Protein AF-A0A251XJR0-F1 (afdb_monomer)

InterPro domains:
  IPR011032 GroES-like superfamily [SSF50129] (2-104)
  IPR013154 Alcohol dehydrogenase-like, N-terminal [PF08240] (2-76)
  IPR047109 Cinnamyl alcohol dehydrogenase-like [PTHR42683] (2-126)

Foldseek 3Di:
DQCDDPPDDPDDHPFAKAFAQFQAAPCPDPCNVVVNRCVHPVHTATQAQGQDPPPRDTHHHDVDPDDDGDPVRIGGDPPPDDPVVCHLCRYLVCVLLVVCVVVVQAPPDDDDADDDDSNRVSNCCCSDHNNPD

Sequence (133 aa):
MVAVGSAVTAFAPGDPVAVGNIVDSCGACAMCRGGHENMCVEFPTLTYGGRDREDGSTTRGGWSGRYVVRDSFVYRRPVSLDPAAVAPLMCAGVTVWEPLRAAGVGPGTRLGVVGLGGLGHLAVRLGGPSARR

Secondary structure (DSSP, 8-state):
-----TT--S--TT--EEE-SEEE--S-SHHHHTT-GGG-TT-PEETEEEEPTTT-PEEE-SSSS-----GGGEEEPPTTS-HHHHGGGGTHHHHHHHHHHHTT--TT-----S--SHHHHHHHHHHSTTTT-

Mean predicted aligned error: 3.6 Å

Structure (mmCIF, N/CA/C/O backbone):
data_AF-A0A251XJR0-F1
#
_entry.id   AF-A0A251XJR0-F1
#
loop_
_atom_site.group_PDB
_atom_site.id
_atom_site.type_symbol
_atom_site.label_atom_id
_atom_site.label_alt_id
_atom_site.label_comp_id
_atom_site.label_asym_id
_atom_site.label_entity_id
_atom_site.label_seq_id
_atom_site.pdbx_PDB_ins_code
_atom_site.Cartn_x
_atom_site.Cartn_y
_atom_site.Cartn_z
_atom_site.occupancy
_atom_site.B_iso_or_equiv
_atom_site.auth_seq_id
_atom_site.auth_comp_id
_atom_site.auth_asym_id
_atom_site.auth_atom_id
_atom_site.pdbx_PDB_model_num
ATOM 1 N N . MET A 1 1 ? -3.284 -6.122 -13.637 1.00 91.38 1 MET A N 1
ATOM 2 C CA . MET A 1 1 ? -1.875 -6.500 -13.879 1.00 91.38 1 MET A CA 1
ATOM 3 C C . MET A 1 1 ? -1.686 -6.748 -15.368 1.00 91.38 1 MET A C 1
ATOM 5 O O . MET A 1 1 ? -2.576 -7.340 -15.958 1.00 91.38 1 MET A O 1
ATOM 9 N N . VAL A 1 2 ? -0.607 -6.267 -15.997 1.00 96.19 2 VAL A N 1
ATOM 10 C CA . VAL A 1 2 ? -0.429 -6.383 -17.468 1.00 96.19 2 VAL A CA 1
ATOM 11 C C . VAL A 1 2 ? 0.611 -7.423 -17.891 1.00 96.19 2 VAL A C 1
ATOM 13 O O . VAL A 1 2 ? 0.531 -7.935 -18.999 1.00 96.19 2 VAL A O 1
ATOM 16 N N . ALA A 1 3 ? 1.568 -7.738 -17.019 1.00 97.44 3 ALA A N 1
ATOM 17 C CA . ALA A 1 3 ? 2.602 -8.749 -17.214 1.00 97.44 3 ALA A CA 1
ATOM 18 C C . ALA A 1 3 ? 3.117 -9.210 -15.841 1.00 97.44 3 ALA A C 1
ATOM 20 O O . ALA A 1 3 ? 2.925 -8.499 -14.850 1.00 97.44 3 ALA A O 1
ATOM 21 N N . VAL A 1 4 ? 3.770 -10.371 -15.803 1.00 98.06 4 VAL A N 1
ATOM 22 C CA . VAL A 1 4 ? 4.438 -10.928 -14.617 1.00 98.06 4 VAL A CA 1
ATOM 23 C C . VAL A 1 4 ? 5.809 -11.480 -14.999 1.00 98.06 4 VAL A C 1
ATOM 25 O O . VAL A 1 4 ? 6.020 -11.866 -16.150 1.00 98.06 4 VAL A O 1
ATOM 28 N N . GLY A 1 5 ? 6.741 -11.501 -14.045 1.00 96.88 5 GLY A N 1
ATOM 29 C CA . GLY A 1 5 ? 8.028 -12.176 -14.221 1.00 96.88 5 GLY A CA 1
ATOM 30 C C . GLY A 1 5 ? 7.854 -13.694 -14.316 1.00 96.88 5 GLY A C 1
ATOM 31 O O . GLY A 1 5 ? 6.886 -14.242 -13.797 1.00 96.88 5 GLY A O 1
ATOM 32 N N . SER A 1 6 ? 8.804 -14.388 -14.943 1.00 97.31 6 SER A N 1
ATOM 33 C CA . SER A 1 6 ? 8.724 -15.841 -15.175 1.00 97.31 6 SER A CA 1
ATOM 34 C C . SER A 1 6 ? 8.682 -16.685 -13.896 1.00 97.31 6 SER A C 1
ATOM 36 O O . SER A 1 6 ? 8.159 -17.793 -13.919 1.00 97.31 6 SER A O 1
ATOM 38 N N . ALA A 1 7 ? 9.221 -16.169 -12.788 1.00 97.12 7 ALA A N 1
ATOM 39 C CA . ALA A 1 7 ? 9.213 -16.833 -11.485 1.00 97.12 7 ALA A CA 1
ATOM 40 C C . ALA A 1 7 ? 7.971 -16.509 -10.630 1.00 97.12 7 ALA A C 1
ATOM 42 O O . ALA A 1 7 ? 7.784 -17.110 -9.573 1.00 97.12 7 ALA A O 1
ATOM 43 N N . VAL A 1 8 ? 7.125 -15.564 -11.058 1.00 97.62 8 VAL A N 1
ATOM 44 C CA . VAL A 1 8 ? 5.931 -15.162 -10.303 1.00 97.62 8 VAL A CA 1
ATOM 45 C C . VAL A 1 8 ? 4.844 -16.215 -10.484 1.00 97.62 8 VAL A C 1
ATOM 47 O O . VAL A 1 8 ? 4.407 -16.491 -11.597 1.00 97.62 8 VAL A O 1
ATOM 50 N N . THR A 1 9 ? 4.375 -16.775 -9.372 1.00 96.75 9 THR A N 1
ATOM 51 C CA . THR A 1 9 ? 3.301 -17.786 -9.351 1.00 96.75 9 THR A CA 1
ATOM 52 C C . THR A 1 9 ? 2.027 -17.283 -8.678 1.00 96.75 9 THR A C 1
ATOM 54 O O . THR A 1 9 ? 0.945 -17.818 -8.912 1.00 96.75 9 THR A O 1
ATOM 57 N N . ALA A 1 10 ? 2.130 -16.231 -7.860 1.00 96.12 10 ALA A N 1
ATOM 58 C CA . ALA A 1 10 ? 1.021 -15.714 -7.069 1.00 96.12 10 ALA A CA 1
ATOM 59 C C . ALA A 1 10 ? 0.031 -14.854 -7.869 1.00 96.12 10 ALA A C 1
ATOM 61 O O . ALA A 1 10 ? -1.052 -14.581 -7.356 1.00 96.12 10 ALA A O 1
ATOM 62 N N . PHE A 1 11 ? 0.372 -14.428 -9.089 1.00 97.38 11 PHE A N 1
ATOM 63 C CA . PHE A 1 11 ? -0.434 -13.523 -9.914 1.00 97.38 11 PHE A CA 1
ATOM 64 C C . PHE A 1 11 ? -0.346 -13.873 -11.399 1.00 97.38 11 PHE A C 1
ATOM 66 O O . PHE A 1 11 ? 0.638 -14.461 -11.847 1.00 97.38 11 PHE A O 1
ATOM 73 N N . ALA A 1 12 ? -1.342 -13.439 -12.171 1.00 97.00 12 ALA A N 1
ATOM 74 C CA . ALA A 1 12 ? -1.364 -13.560 -13.626 1.00 97.00 12 ALA A CA 1
ATOM 75 C C . ALA A 1 12 ? -1.730 -12.230 -14.320 1.00 97.00 12 ALA A C 1
ATOM 77 O O . ALA A 1 12 ? -2.360 -11.351 -13.716 1.00 97.00 12 ALA A O 1
ATOM 78 N N . PRO A 1 13 ? -1.378 -12.051 -15.611 1.00 97.69 13 PRO A N 1
ATOM 79 C CA . PRO A 1 13 ? -1.915 -10.958 -16.416 1.00 97.69 13 PRO A CA 1
ATOM 80 C C . PRO A 1 13 ? -3.450 -10.935 -16.361 1.00 97.69 13 PRO A C 1
ATOM 82 O O . PRO A 1 13 ? -4.101 -11.968 -16.457 1.00 97.69 13 PRO A O 1
ATOM 85 N N . GLY A 1 14 ? -4.026 -9.745 -16.193 1.00 96.62 14 GLY A N 1
ATOM 86 C CA . GLY A 1 14 ? -5.460 -9.545 -15.966 1.00 96.62 14 GLY A CA 1
ATOM 87 C C . GLY A 1 14 ? -5.856 -9.401 -14.493 1.00 96.62 14 GLY A C 1
ATOM 88 O O . GLY A 1 14 ? -6.872 -8.763 -14.221 1.00 96.62 14 GLY A O 1
ATOM 89 N N . ASP A 1 15 ? -5.039 -9.864 -13.539 1.00 97.38 15 ASP A N 1
ATOM 90 C CA . ASP A 1 15 ? -5.420 -9.828 -12.123 1.00 97.38 15 ASP A CA 1
ATOM 91 C C . ASP A 1 15 ? -5.682 -8.392 -11.617 1.00 97.38 15 ASP A C 1
ATOM 93 O O . ASP A 1 15 ? -4.879 -7.474 -11.874 1.00 97.38 15 ASP A O 1
ATOM 97 N N . PRO A 1 16 ? -6.784 -8.167 -10.873 1.00 97.38 16 PRO A N 1
ATOM 98 C CA . PRO A 1 16 ? -7.033 -6.914 -10.180 1.00 97.38 16 PRO A CA 1
ATOM 99 C C . PRO A 1 16 ? -6.096 -6.813 -8.975 1.00 97.38 16 PRO A C 1
ATOM 101 O O . PRO A 1 16 ? -6.141 -7.618 -8.045 1.00 97.38 16 PRO A O 1
ATOM 104 N N . VAL A 1 17 ? -5.246 -5.792 -8.984 1.00 97.50 17 VAL A N 1
ATOM 105 C CA . VAL A 1 17 ? -4.207 -5.610 -7.968 1.00 97.50 17 VAL A CA 1
ATOM 106 C C . VAL A 1 17 ? -4.156 -4.172 -7.475 1.00 97.50 17 VAL A C 1
ATOM 108 O O . VAL A 1 17 ? -4.632 -3.258 -8.150 1.00 97.50 17 VAL A O 1
ATOM 111 N N . ALA A 1 18 ? -3.569 -3.991 -6.301 1.00 97.38 18 ALA A N 1
ATOM 112 C CA . ALA A 1 18 ? -3.268 -2.711 -5.689 1.00 97.38 18 ALA A CA 1
ATOM 113 C C . ALA A 1 18 ? -1.850 -2.750 -5.101 1.00 97.38 18 ALA A C 1
ATOM 115 O O . ALA A 1 18 ? -1.352 -3.817 -4.745 1.00 97.38 18 ALA A O 1
ATOM 116 N N . VAL A 1 19 ? -1.197 -1.595 -5.010 1.00 97.12 19 VAL A N 1
ATOM 117 C CA . VAL A 1 19 ? 0.172 -1.460 -4.490 1.00 97.12 19 VAL A CA 1
ATOM 118 C C . VAL A 1 19 ? 0.218 -0.279 -3.534 1.00 97.12 19 VAL A C 1
ATOM 120 O O . VAL A 1 19 ? -0.471 0.721 -3.746 1.00 97.12 19 VAL A O 1
ATOM 123 N N . GLY A 1 20 ? 0.975 -0.452 -2.451 1.00 96.50 20 GLY A N 1
ATOM 124 C CA . GLY A 1 20 ? 1.148 0.535 -1.390 1.00 96.50 20 GLY A CA 1
ATOM 125 C C . GLY A 1 20 ? 2.220 1.570 -1.679 1.00 96.50 20 GLY A C 1
ATOM 126 O O . GLY A 1 20 ? 2.581 1.809 -2.824 1.00 96.50 20 GLY A O 1
ATOM 127 N N . ASN A 1 21 ? 2.712 2.197 -0.610 1.00 96.25 21 ASN A N 1
ATOM 128 C CA . ASN A 1 21 ? 3.814 3.159 -0.667 1.00 96.25 21 ASN A CA 1
ATOM 129 C C . ASN A 1 21 ? 5.210 2.504 -0.589 1.00 96.25 21 ASN A C 1
ATOM 131 O O . ASN A 1 21 ? 6.212 3.199 -0.768 1.00 96.25 21 ASN A O 1
ATOM 135 N N . ILE A 1 22 ? 5.281 1.190 -0.365 1.00 97.31 22 ILE A N 1
ATOM 136 C CA . ILE A 1 22 ? 6.509 0.390 -0.329 1.00 97.31 22 ILE A CA 1
ATOM 137 C C . ILE A 1 22 ? 6.436 -0.656 -1.439 1.00 97.31 22 ILE A C 1
ATOM 139 O O . ILE A 1 22 ? 5.414 -1.323 -1.591 1.00 97.31 22 ILE A O 1
ATOM 143 N N . VAL A 1 23 ? 7.523 -0.776 -2.201 1.00 97.12 23 VAL A N 1
ATOM 144 C CA . VAL A 1 23 ? 7.631 -1.660 -3.377 1.00 97.12 23 VAL A CA 1
ATOM 145 C C . VAL A 1 23 ? 8.751 -2.689 -3.266 1.00 97.12 23 VAL A C 1
ATOM 147 O O . VAL A 1 23 ? 8.803 -3.603 -4.086 1.00 97.12 23 VAL A O 1
ATOM 150 N N . ASP A 1 24 ? 9.638 -2.537 -2.279 1.00 97.69 24 ASP A N 1
ATOM 151 C CA . ASP A 1 24 ? 10.691 -3.504 -1.985 1.00 97.69 24 ASP A CA 1
ATOM 152 C C . ASP A 1 24 ? 11.224 -3.371 -0.542 1.00 97.69 24 ASP A C 1
ATOM 154 O O . ASP A 1 24 ? 11.020 -2.350 0.123 1.00 97.69 24 ASP A O 1
ATOM 158 N N . SER A 1 25 ? 11.952 -4.377 -0.063 1.00 97.94 25 SER A N 1
ATOM 159 C CA . SER A 1 25 ? 12.708 -4.382 1.196 1.00 97.94 25 SER A CA 1
ATOM 160 C C . SER A 1 25 ? 13.930 -5.303 1.077 1.00 97.94 25 SER A C 1
ATOM 162 O O . SER A 1 25 ? 14.156 -5.906 0.034 1.00 97.94 25 SER A O 1
ATOM 164 N N . CYS A 1 26 ? 14.748 -5.443 2.128 1.00 97.12 26 CYS A N 1
ATOM 165 C CA . CYS A 1 26 ? 15.872 -6.387 2.070 1.00 97.12 26 CYS A CA 1
ATOM 166 C C . CYS A 1 26 ? 15.437 -7.864 2.120 1.00 97.12 26 CYS A C 1
ATOM 168 O O . CYS A 1 26 ? 16.253 -8.747 1.873 1.00 97.12 26 CYS A O 1
ATOM 170 N N . GLY A 1 27 ? 14.193 -8.160 2.521 1.00 96.81 27 GLY A N 1
ATOM 171 C CA . GLY A 1 27 ? 13.661 -9.527 2.629 1.00 96.81 27 GLY A CA 1
ATOM 172 C C . GLY A 1 27 ? 14.329 -10.430 3.682 1.00 96.81 27 GLY A C 1
ATOM 173 O O . GLY A 1 27 ? 13.855 -11.535 3.934 1.00 96.81 27 GLY A O 1
ATOM 174 N N . ALA A 1 28 ? 15.413 -9.984 4.326 1.00 97.69 28 ALA A N 1
ATOM 175 C CA . ALA A 1 28 ? 16.274 -10.839 5.142 1.00 97.69 28 ALA A CA 1
ATOM 176 C C . ALA A 1 28 ? 16.340 -10.454 6.627 1.00 97.69 28 ALA A C 1
ATOM 178 O O . ALA A 1 28 ? 16.655 -11.309 7.458 1.00 97.69 28 ALA A O 1
ATOM 179 N N . CYS A 1 29 ? 16.058 -9.201 6.999 1.00 98.25 29 CYS A N 1
ATOM 180 C CA . CYS A 1 29 ? 16.109 -8.798 8.406 1.00 98.25 29 CYS A CA 1
ATOM 181 C C . CYS A 1 29 ? 14.922 -9.365 9.207 1.00 98.25 29 CYS A C 1
ATOM 183 O O . CYS A 1 29 ? 13.912 -9.781 8.637 1.00 98.25 29 CYS A O 1
ATOM 185 N N . ALA A 1 30 ? 15.023 -9.346 10.542 1.00 98.38 30 ALA A N 1
ATOM 186 C CA . ALA A 1 30 ? 13.970 -9.848 11.430 1.00 98.38 30 ALA A CA 1
ATOM 187 C C . ALA A 1 30 ? 12.603 -9.188 11.170 1.00 98.38 30 ALA A C 1
ATOM 189 O O . ALA A 1 30 ? 11.588 -9.876 11.172 1.00 98.38 30 ALA A O 1
ATOM 190 N N . MET A 1 31 ? 12.589 -7.885 10.866 1.00 98.31 31 MET A N 1
ATOM 191 C CA . MET A 1 31 ? 11.356 -7.164 10.537 1.00 98.31 31 MET A CA 1
ATOM 192 C C . MET A 1 31 ? 10.748 -7.654 9.220 1.00 98.31 31 MET A C 1
ATOM 194 O O . MET A 1 31 ? 9.566 -7.970 9.184 1.00 98.31 31 MET A O 1
ATOM 198 N N . CYS A 1 32 ? 11.552 -7.815 8.163 1.00 98.19 32 CYS A N 1
ATOM 199 C CA . CYS A 1 32 ? 11.055 -8.328 6.882 1.00 98.19 32 CYS A CA 1
ATOM 200 C C . CYS A 1 32 ? 10.540 -9.767 7.010 1.00 98.19 32 CYS A C 1
ATOM 202 O O . CYS A 1 32 ? 9.445 -10.069 6.558 1.00 98.19 32 CYS A O 1
ATOM 204 N N . ARG A 1 33 ? 11.278 -10.649 7.697 1.00 97.75 33 ARG A N 1
ATOM 205 C CA . ARG A 1 33 ? 10.835 -12.035 7.937 1.00 97.75 33 ARG A CA 1
ATOM 206 C C . ARG A 1 33 ? 9.572 -12.122 8.799 1.00 97.75 33 ARG A C 1
ATOM 208 O O . ARG A 1 33 ? 8.865 -13.120 8.730 1.00 97.75 33 ARG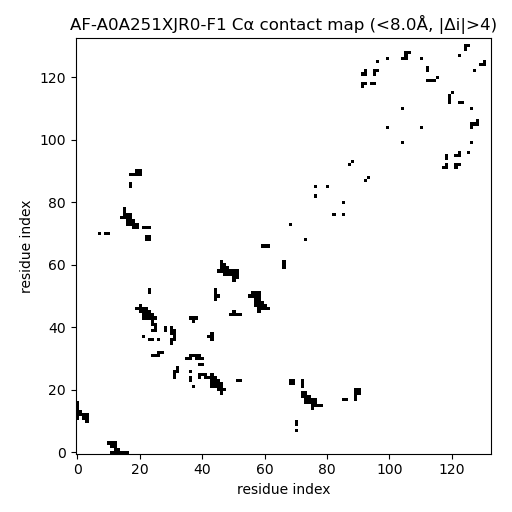 A O 1
ATOM 215 N N . GLY A 1 34 ? 9.306 -11.095 9.605 1.00 96.88 34 GLY A N 1
ATOM 216 C CA . GLY A 1 34 ? 8.094 -10.960 10.408 1.00 96.88 34 GLY A CA 1
ATOM 217 C C . GLY A 1 34 ? 6.903 -10.328 9.679 1.00 96.88 34 GLY A C 1
ATOM 218 O O . GLY A 1 34 ? 5.887 -10.106 10.328 1.00 96.88 34 GLY A O 1
ATOM 219 N N . GLY A 1 35 ? 7.003 -10.011 8.380 1.00 95.12 35 GLY A N 1
ATOM 220 C CA . GLY A 1 35 ? 5.938 -9.307 7.646 1.00 95.12 35 GLY A CA 1
ATOM 221 C C . GLY A 1 35 ? 5.806 -7.829 8.033 1.00 95.12 35 GLY A C 1
ATOM 222 O O . GLY A 1 35 ? 4.721 -7.249 7.995 1.00 95.12 35 GLY A O 1
ATOM 223 N N . HIS A 1 36 ? 6.909 -7.237 8.491 1.00 96.38 36 HIS A N 1
ATOM 224 C CA . HIS A 1 36 ? 7.029 -5.831 8.854 1.00 96.38 36 HIS A CA 1
ATOM 225 C C . HIS A 1 36 ? 8.062 -5.138 7.965 1.00 96.38 36 HIS A C 1
ATOM 227 O O . HIS A 1 36 ? 8.998 -4.485 8.433 1.00 96.38 36 HIS A O 1
ATOM 233 N N . GLU A 1 37 ? 7.920 -5.290 6.653 1.00 97.56 37 GLU A N 1
ATOM 234 C CA . GLU A 1 37 ? 8.803 -4.700 5.648 1.00 97.56 37 GLU A CA 1
ATOM 235 C C . GLU A 1 37 ? 8.834 -3.166 5.742 1.00 97.56 37 GLU A C 1
ATOM 237 O O . GLU A 1 37 ? 9.852 -2.546 5.435 1.00 97.56 37 GLU A O 1
ATOM 242 N N . ASN A 1 38 ? 7.768 -2.546 6.263 1.00 96.69 38 ASN A N 1
ATOM 243 C CA . ASN A 1 38 ? 7.717 -1.122 6.609 1.00 96.69 38 ASN A CA 1
ATOM 244 C C . ASN A 1 38 ? 8.729 -0.700 7.684 1.00 96.69 38 ASN A C 1
ATOM 246 O O . ASN A 1 38 ? 9.036 0.483 7.800 1.00 96.69 38 ASN A O 1
ATOM 250 N N . MET A 1 39 ? 9.260 -1.656 8.442 1.00 97.44 39 MET A N 1
ATOM 251 C CA . MET A 1 39 ? 10.304 -1.475 9.448 1.00 97.44 39 MET A CA 1
ATOM 252 C C . MET A 1 39 ? 11.619 -2.154 9.029 1.00 97.44 39 MET A C 1
ATOM 254 O O . MET A 1 39 ? 12.434 -2.527 9.871 1.00 97.44 39 MET A O 1
ATOM 258 N N . CYS A 1 40 ? 11.841 -2.344 7.724 1.00 98.38 40 CYS A N 1
ATOM 259 C CA . CYS A 1 40 ? 13.093 -2.878 7.194 1.00 98.38 40 CYS A CA 1
ATOM 260 C C . CYS A 1 40 ? 14.310 -2.094 7.721 1.00 98.38 40 CYS A C 1
ATOM 262 O O . CYS A 1 40 ? 14.355 -0.869 7.636 1.00 98.38 40 CYS A O 1
ATOM 264 N N . VAL A 1 41 ? 15.323 -2.817 8.215 1.00 98.25 41 VAL A N 1
ATOM 265 C CA . VAL A 1 41 ? 16.542 -2.235 8.816 1.00 98.25 41 VAL A CA 1
ATOM 266 C C . VAL A 1 41 ? 17.367 -1.470 7.780 1.00 98.25 41 VAL A C 1
ATOM 268 O O . VAL A 1 41 ? 17.940 -0.434 8.087 1.00 98.25 41 VAL A O 1
ATOM 271 N N . GLU A 1 42 ? 17.368 -1.937 6.532 1.00 97.56 42 GLU A N 1
ATOM 272 C CA . GLU A 1 42 ? 17.995 -1.241 5.402 1.00 97.56 42 GLU A CA 1
ATOM 273 C C . GLU A 1 42 ? 17.092 -0.175 4.768 1.00 97.56 42 GLU A C 1
ATOM 275 O O . GLU A 1 42 ? 17.372 0.282 3.663 1.00 97.56 42 GLU A O 1
ATOM 280 N N . PHE A 1 43 ? 15.993 0.185 5.437 1.00 97.56 43 PHE A N 1
ATOM 281 C CA . PHE A 1 43 ? 14.940 1.071 4.948 1.00 97.56 43 PHE A CA 1
ATOM 282 C C . PHE A 1 43 ? 14.141 0.492 3.754 1.00 97.56 43 PHE A C 1
ATOM 284 O O . PHE A 1 43 ? 14.719 -0.009 2.789 1.00 97.56 43 PHE A O 1
ATOM 291 N N . PRO A 1 44 ? 12.799 0.511 3.764 1.00 97.81 44 PRO A N 1
ATOM 292 C CA . PRO A 1 44 ? 12.009 0.013 2.634 1.00 97.81 44 PRO A CA 1
ATOM 293 C C . PRO A 1 44 ? 12.232 0.842 1.356 1.00 97.81 44 PRO A C 1
ATOM 295 O O . PRO A 1 44 ? 12.424 2.055 1.417 1.00 97.81 44 PRO A O 1
ATOM 298 N N . THR A 1 45 ? 12.170 0.219 0.175 1.00 98.00 45 THR A N 1
ATOM 299 C CA . THR A 1 45 ? 12.150 0.976 -1.088 1.00 98.00 45 THR A CA 1
ATOM 300 C C . THR A 1 45 ? 10.778 1.609 -1.238 1.00 98.00 45 THR A C 1
ATOM 302 O O . THR A 1 45 ? 9.759 0.921 -1.334 1.00 98.00 45 THR A O 1
ATOM 305 N N . LEU A 1 46 ? 10.757 2.938 -1.270 1.00 97.62 46 LEU A N 1
ATOM 306 C CA . LEU A 1 46 ? 9.536 3.705 -1.461 1.00 97.62 46 LEU A CA 1
ATOM 307 C C . LEU A 1 46 ? 9.085 3.661 -2.920 1.00 97.62 46 LEU A C 1
ATOM 309 O O . LEU A 1 46 ? 9.895 3.617 -3.845 1.00 97.62 46 LEU A O 1
ATOM 313 N N . THR A 1 47 ? 7.772 3.737 -3.121 1.00 97.56 47 THR A N 1
ATOM 314 C CA . THR A 1 47 ? 7.130 3.716 -4.447 1.00 97.56 47 THR A CA 1
ATOM 315 C C . THR A 1 47 ? 7.611 4.833 -5.373 1.00 97.56 47 THR A C 1
ATOM 317 O O . THR A 1 47 ? 7.630 4.661 -6.591 1.00 97.56 47 THR A O 1
ATOM 320 N N . TYR A 1 48 ? 8.009 5.974 -4.815 1.00 97.00 48 TYR A N 1
ATOM 321 C CA . TYR A 1 48 ? 8.581 7.098 -5.547 1.00 97.00 48 TYR A CA 1
ATOM 322 C C . TYR A 1 48 ? 9.698 7.753 -4.734 1.00 97.00 48 TYR A C 1
ATOM 324 O O . TYR A 1 48 ? 9.663 7.735 -3.503 1.00 97.00 48 TYR A O 1
ATOM 332 N N . GLY A 1 49 ? 10.685 8.333 -5.422 1.00 96.88 49 GLY A N 1
ATOM 333 C CA . GLY A 1 49 ? 11.817 9.025 -4.797 1.00 96.88 49 GLY A CA 1
ATOM 334 C C . GLY A 1 49 ? 12.750 8.117 -3.986 1.00 96.88 49 GLY A C 1
ATOM 335 O O . GLY A 1 49 ? 13.663 8.613 -3.333 1.00 96.88 49 GLY A O 1
ATOM 336 N N . GLY A 1 50 ? 12.525 6.802 -4.013 1.00 95.88 50 GLY A N 1
ATOM 337 C CA . GLY A 1 50 ? 13.397 5.803 -3.412 1.00 95.88 50 GLY A CA 1
ATOM 338 C C . GLY A 1 50 ? 14.495 5.368 -4.377 1.00 95.88 50 GLY A C 1
ATOM 339 O O . GLY A 1 50 ? 14.459 5.690 -5.566 1.00 95.88 50 GLY A O 1
ATOM 340 N N . ARG A 1 51 ? 15.457 4.602 -3.861 1.00 96.88 51 ARG A N 1
ATOM 341 C CA . ARG A 1 51 ? 16.469 3.917 -4.668 1.00 96.88 51 ARG A CA 1
ATOM 342 C C . ARG A 1 51 ? 16.025 2.479 -4.917 1.00 96.88 51 ARG A C 1
ATOM 344 O O . ARG A 1 51 ? 15.789 1.735 -3.963 1.00 96.88 51 ARG A O 1
ATOM 351 N N . ASP A 1 52 ? 15.886 2.123 -6.184 1.00 96.06 52 ASP A N 1
ATOM 352 C CA . ASP A 1 52 ? 15.600 0.761 -6.613 1.00 96.06 52 ASP A CA 1
ATOM 353 C C . ASP A 1 52 ? 16.764 -0.165 -6.223 1.00 96.06 52 ASP A C 1
ATOM 355 O O . ASP A 1 52 ? 17.933 0.227 -6.297 1.00 96.06 52 ASP A O 1
ATOM 359 N N . ARG A 1 53 ? 16.451 -1.364 -5.725 1.00 95.62 53 ARG A N 1
ATOM 360 C CA . ARG A 1 53 ? 17.457 -2.312 -5.224 1.00 95.62 53 ARG A CA 1
ATOM 361 C C . ARG A 1 53 ? 18.069 -3.170 -6.326 1.00 95.62 53 ARG A C 1
ATOM 363 O O . ARG A 1 53 ? 19.162 -3.686 -6.123 1.00 95.62 53 ARG A O 1
ATOM 370 N N . GLU A 1 54 ? 17.393 -3.298 -7.463 1.00 93.25 54 GLU A N 1
ATOM 371 C CA . GLU A 1 54 ? 17.822 -4.129 -8.584 1.00 93.25 54 GLU A CA 1
ATOM 372 C C . GLU A 1 54 ? 18.762 -3.349 -9.510 1.00 93.25 54 GLU A C 1
ATOM 374 O O . GLU A 1 54 ? 19.836 -3.838 -9.857 1.00 93.25 54 GLU A O 1
ATOM 379 N N . ASP A 1 55 ? 18.395 -2.116 -9.879 1.00 95.00 55 ASP A N 1
ATOM 380 C CA . ASP A 1 55 ? 19.162 -1.311 -10.845 1.00 95.00 55 ASP A CA 1
ATOM 381 C C . ASP A 1 55 ? 19.737 0.001 -10.282 1.00 95.00 55 ASP A C 1
ATOM 383 O O . ASP A 1 55 ? 20.515 0.688 -10.949 1.00 95.00 55 ASP A O 1
ATOM 387 N N . GLY A 1 56 ? 19.402 0.356 -9.038 1.00 96.62 56 GLY A N 1
ATOM 388 C CA . GLY A 1 56 ? 19.889 1.570 -8.384 1.00 96.62 56 GLY A CA 1
ATOM 389 C C . GLY A 1 56 ? 19.235 2.870 -8.859 1.00 96.62 56 GLY A C 1
ATOM 390 O O . GLY A 1 56 ? 19.626 3.937 -8.375 1.00 96.62 56 GLY A O 1
ATOM 391 N N . SER A 1 57 ? 18.272 2.811 -9.780 1.00 96.69 57 SER A N 1
ATOM 392 C CA . SER A 1 57 ? 17.562 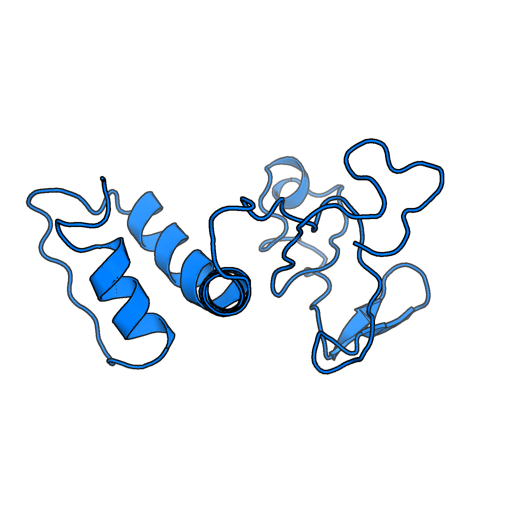3.973 -10.311 1.00 96.69 57 SER A CA 1
ATOM 393 C C . SER A 1 57 ? 16.594 4.584 -9.291 1.00 96.69 57 SER A C 1
ATOM 395 O O . SER A 1 57 ? 16.334 4.036 -8.218 1.00 96.69 57 SER A O 1
ATOM 397 N N . THR A 1 58 ? 16.064 5.771 -9.596 1.00 97.50 58 THR A N 1
ATOM 398 C CA . THR A 1 58 ? 15.042 6.405 -8.755 1.00 97.50 58 THR A CA 1
ATOM 399 C C . THR A 1 58 ? 13.653 5.878 -9.096 1.00 97.50 58 THR A C 1
ATOM 401 O O . THR A 1 58 ? 13.210 5.980 -10.244 1.00 97.50 58 THR A O 1
ATOM 404 N N . THR A 1 59 ? 12.920 5.403 -8.088 1.00 97.56 59 THR A N 1
ATOM 405 C CA . THR A 1 59 ? 11.531 4.959 -8.255 1.00 97.56 59 THR A CA 1
ATOM 406 C C . THR A 1 59 ? 10.607 6.136 -8.603 1.00 97.56 59 THR A C 1
ATOM 408 O O . THR A 1 59 ? 10.761 7.248 -8.089 1.00 97.56 59 THR A O 1
ATOM 411 N N . ARG A 1 60 ? 9.638 5.920 -9.508 1.00 94.81 60 ARG A N 1
ATOM 412 C CA . ARG A 1 60 ? 8.825 7.001 -10.121 1.00 94.81 60 ARG A CA 1
ATOM 413 C C . ARG A 1 60 ? 7.342 7.016 -9.732 1.00 94.81 60 ARG A C 1
ATOM 415 O O . ARG A 1 60 ? 6.662 8.008 -9.970 1.00 94.81 60 ARG A O 1
ATOM 422 N N . GLY A 1 61 ? 6.845 5.952 -9.111 1.00 94.62 61 GLY A N 1
ATOM 423 C CA . GLY A 1 61 ? 5.489 5.862 -8.574 1.00 94.62 61 GLY A CA 1
ATOM 424 C C . GLY A 1 61 ? 4.345 5.767 -9.586 1.00 94.62 61 GLY A C 1
ATOM 425 O O . GLY A 1 61 ? 4.528 5.503 -10.775 1.00 94.62 61 GLY A O 1
ATOM 426 N N . GLY A 1 62 ? 3.127 5.933 -9.061 1.00 94.88 62 GLY A N 1
ATOM 427 C CA . GLY A 1 62 ? 1.871 5.608 -9.747 1.00 94.88 62 GLY A CA 1
ATOM 428 C C . GLY A 1 62 ? 1.278 6.706 -10.631 1.00 94.88 62 GLY A C 1
ATOM 429 O O . GLY A 1 62 ? 0.263 6.467 -11.277 1.00 94.88 62 GLY A O 1
ATOM 430 N N . TRP A 1 63 ? 1.877 7.899 -10.698 1.00 96.00 63 TRP A N 1
ATOM 431 C CA . TRP A 1 63 ? 1.483 8.940 -11.664 1.00 96.00 63 TRP A CA 1
ATOM 432 C C . TRP A 1 63 ? 2.138 8.672 -13.020 1.00 96.00 63 TRP A C 1
ATOM 434 O O . TRP A 1 63 ? 2.897 9.470 -13.562 1.00 96.00 63 TRP A O 1
ATOM 444 N N . SER A 1 64 ? 1.891 7.471 -13.524 1.00 94.88 64 SER A N 1
ATOM 445 C CA . SER A 1 64 ? 2.542 6.876 -14.678 1.00 94.88 64 SER A CA 1
ATOM 446 C C . SER A 1 64 ? 1.551 5.955 -15.385 1.00 94.88 64 SER A C 1
ATOM 448 O O . SER A 1 64 ? 0.593 5.467 -14.787 1.00 94.88 64 SER A O 1
ATOM 450 N N . GLY A 1 65 ? 1.764 5.701 -16.679 1.00 95.94 65 GLY A N 1
ATOM 451 C CA . GLY A 1 65 ? 0.920 4.750 -17.409 1.00 95.94 65 GLY A CA 1
ATOM 452 C C . GLY A 1 65 ? 1.114 3.305 -16.935 1.00 95.94 65 GLY A C 1
ATOM 453 O O . GLY A 1 65 ? 0.192 2.496 -17.027 1.00 95.94 65 GLY A O 1
ATOM 454 N N . ARG A 1 66 ? 2.322 2.972 -16.458 1.00 93.38 66 ARG A N 1
ATOM 455 C CA . ARG A 1 66 ? 2.726 1.656 -15.943 1.00 93.38 66 ARG A CA 1
ATOM 456 C C . ARG A 1 66 ? 3.884 1.824 -14.959 1.00 93.38 66 ARG A C 1
ATOM 458 O O . ARG A 1 66 ? 4.703 2.724 -15.127 1.00 93.38 66 ARG A O 1
ATOM 465 N N . TYR A 1 67 ? 3.987 0.901 -14.011 1.00 91.00 67 TYR A N 1
ATOM 466 C CA . TYR A 1 67 ? 5.128 0.755 -13.110 1.00 91.00 67 TYR A CA 1
ATOM 467 C C . TYR A 1 67 ? 5.405 -0.737 -12.871 1.00 91.00 67 TYR A C 1
ATOM 469 O O . TYR A 1 67 ? 4.529 -1.577 -13.093 1.00 91.00 67 TYR A O 1
ATOM 477 N N . VAL A 1 68 ? 6.630 -1.053 -12.453 1.00 93.00 68 VAL A N 1
ATOM 478 C CA . VAL A 1 68 ? 7.084 -2.409 -12.110 1.00 93.00 68 VAL A CA 1
ATOM 479 C C . VAL A 1 68 ? 7.324 -2.464 -10.602 1.00 93.00 68 VAL A C 1
ATOM 481 O O . VAL A 1 68 ? 7.731 -1.472 -10.004 1.00 93.00 68 VAL A O 1
ATOM 484 N N . VAL A 1 69 ? 7.003 -3.596 -9.983 1.00 95.44 69 VAL A N 1
ATOM 485 C CA . VAL A 1 69 ? 7.048 -3.803 -8.531 1.00 95.44 69 VAL A CA 1
ATOM 486 C C . VAL A 1 69 ? 7.327 -5.275 -8.241 1.00 95.44 69 VAL A C 1
ATOM 488 O O . VAL A 1 69 ? 6.908 -6.139 -9.019 1.00 95.44 69 VAL A O 1
ATOM 491 N N . ARG A 1 70 ? 8.016 -5.567 -7.133 1.00 95.56 70 ARG A N 1
ATOM 492 C CA . ARG A 1 70 ? 8.208 -6.941 -6.656 1.00 95.56 70 ARG A CA 1
ATOM 493 C C . ARG A 1 70 ? 6.858 -7.529 -6.233 1.00 95.56 70 ARG A C 1
ATOM 495 O O . ARG A 1 70 ? 6.080 -6.880 -5.538 1.00 95.56 70 ARG A O 1
ATOM 502 N N . ASP A 1 71 ? 6.575 -8.758 -6.649 1.00 95.94 71 ASP A N 1
ATOM 503 C CA . ASP A 1 71 ? 5.286 -9.430 -6.437 1.00 95.94 71 ASP A CA 1
ATOM 504 C C . ASP A 1 71 ? 4.877 -9.532 -4.959 1.00 95.94 71 ASP A C 1
ATOM 506 O O . ASP A 1 71 ? 3.697 -9.388 -4.647 1.00 95.94 71 ASP A O 1
ATOM 510 N N . SER A 1 72 ? 5.837 -9.665 -4.041 1.00 95.62 72 SER A N 1
ATOM 511 C CA . SER A 1 72 ? 5.597 -9.656 -2.589 1.00 95.62 72 SER A CA 1
ATOM 512 C C . SER A 1 72 ? 4.998 -8.349 -2.044 1.00 95.62 72 SER A C 1
ATOM 514 O O . SER A 1 72 ? 4.480 -8.340 -0.933 1.00 95.62 72 SER A O 1
ATOM 516 N N . PHE A 1 73 ? 5.044 -7.252 -2.806 1.00 97.19 73 PHE A N 1
ATOM 517 C CA . PHE A 1 73 ? 4.457 -5.951 -2.451 1.00 97.19 73 PHE A CA 1
ATOM 518 C C . PHE A 1 73 ? 3.187 -5.633 -3.253 1.00 97.19 73 PHE A C 1
ATOM 520 O O . PHE A 1 73 ? 2.676 -4.508 -3.226 1.00 97.19 73 PHE A O 1
ATOM 527 N N . VAL A 1 74 ? 2.662 -6.628 -3.971 1.00 97.25 74 VAL A N 1
ATOM 528 C CA . VAL A 1 74 ? 1.409 -6.541 -4.713 1.00 97.25 74 VAL A CA 1
ATOM 529 C C . VAL A 1 74 ? 0.293 -7.174 -3.895 1.00 97.25 74 VAL A C 1
ATOM 531 O O . VAL A 1 74 ? 0.405 -8.291 -3.401 1.00 97.25 74 VAL A O 1
ATOM 534 N N . TYR A 1 75 ? -0.830 -6.473 -3.792 1.00 96.81 75 TYR A N 1
ATOM 535 C CA . TYR A 1 75 ? -2.003 -6.934 -3.061 1.00 96.81 75 TYR A CA 1
ATOM 536 C C . TYR A 1 75 ? -3.132 -7.248 -4.033 1.00 96.81 75 TYR A C 1
ATOM 538 O O . TYR A 1 75 ? -3.391 -6.492 -4.974 1.00 96.81 75 TYR A O 1
ATOM 546 N N . ARG A 1 76 ? -3.850 -8.351 -3.801 1.00 97.06 76 ARG A N 1
ATOM 547 C CA . ARG A 1 76 ? -5.070 -8.655 -4.557 1.00 97.06 76 ARG A CA 1
ATOM 548 C C . ARG A 1 76 ? -6.141 -7.626 -4.217 1.00 97.06 76 ARG A C 1
ATOM 550 O O . ARG A 1 76 ? -6.488 -7.446 -3.053 1.00 97.06 76 ARG A O 1
ATOM 557 N N . ARG A 1 77 ? -6.699 -6.987 -5.242 1.00 97.00 77 ARG A N 1
ATOM 558 C CA . ARG A 1 77 ? -7.869 -6.120 -5.096 1.00 97.00 77 ARG A CA 1
ATOM 559 C C . ARG A 1 77 ? -9.122 -6.962 -5.349 1.00 97.00 77 ARG A C 1
ATOM 561 O O . ARG A 1 77 ? -9.269 -7.462 -6.464 1.00 97.00 77 ARG A O 1
ATOM 568 N N . PRO A 1 78 ? -10.046 -7.100 -4.384 1.00 95.88 78 PRO A N 1
ATOM 569 C CA . PRO A 1 78 ? -11.331 -7.741 -4.641 1.00 95.88 78 PRO A CA 1
ATOM 570 C C . PRO A 1 78 ? -12.045 -7.092 -5.833 1.00 95.88 78 PRO A C 1
ATOM 572 O O . PRO A 1 78 ? -12.140 -5.867 -5.911 1.00 95.88 78 PRO A O 1
ATOM 575 N N . VAL A 1 79 ? -12.557 -7.908 -6.760 1.00 95.25 79 VAL A N 1
ATOM 576 C CA . VAL A 1 79 ? -13.208 -7.425 -7.997 1.00 95.25 79 VAL A CA 1
ATOM 577 C C . VAL A 1 79 ? -14.417 -6.528 -7.731 1.00 95.25 79 VAL A C 1
ATOM 579 O O . VAL A 1 79 ? -14.716 -5.655 -8.539 1.00 95.25 79 VAL A O 1
ATOM 582 N N . SER A 1 80 ? -15.084 -6.728 -6.593 1.00 95.94 80 SER A N 1
ATOM 583 C CA . SER A 1 80 ? -16.267 -5.981 -6.166 1.00 95.94 80 SER A CA 1
ATOM 584 C C . SER A 1 80 ? -15.963 -4.566 -5.669 1.00 95.94 80 SER A C 1
A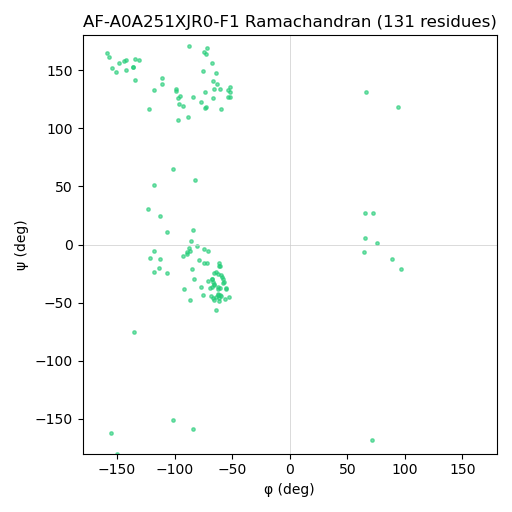TOM 586 O O . SER A 1 80 ? -16.884 -3.763 -5.552 1.00 95.94 80 SER A O 1
ATOM 588 N N . LEU A 1 81 ? -14.703 -4.247 -5.361 1.00 95.25 81 LEU A N 1
ATOM 589 C CA . LEU A 1 81 ? -14.323 -2.940 -4.833 1.00 95.25 81 LEU A CA 1
ATOM 590 C C . LEU A 1 81 ? -13.845 -2.024 -5.955 1.00 95.25 81 LEU A C 1
ATOM 592 O O . LEU A 1 81 ? -12.926 -2.379 -6.686 1.00 95.25 81 LEU A O 1
ATOM 596 N N . ASP A 1 82 ? -14.412 -0.823 -6.054 1.00 97.06 82 ASP A N 1
ATOM 597 C CA . ASP A 1 82 ? -13.977 0.220 -6.991 1.00 97.06 82 ASP A CA 1
ATOM 598 C C . ASP A 1 82 ? -12.464 0.516 -6.841 1.00 97.06 82 ASP A C 1
ATOM 600 O O . ASP A 1 82 ? -12.009 0.790 -5.723 1.00 97.06 82 ASP A O 1
ATOM 604 N N . PRO A 1 83 ? -11.656 0.472 -7.926 1.00 96.44 8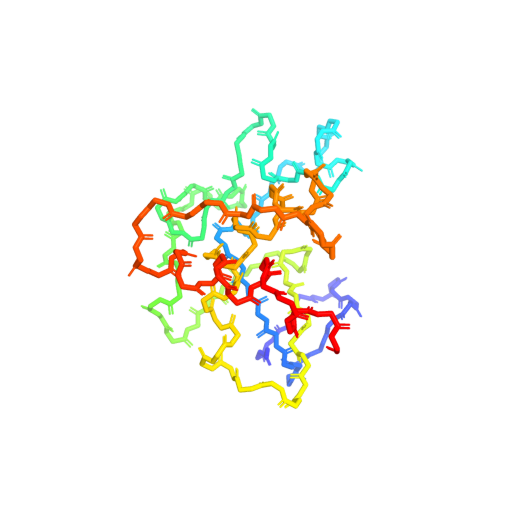3 PRO A N 1
ATOM 605 C CA . PRO A 1 83 ? -10.234 0.796 -7.839 1.00 96.44 83 PRO A CA 1
ATOM 606 C C . PRO A 1 83 ? -9.962 2.179 -7.235 1.00 96.44 83 PRO A C 1
ATOM 608 O O . PRO A 1 83 ? -9.000 2.324 -6.478 1.00 96.44 83 PRO A O 1
ATOM 611 N N . ALA A 1 84 ? -10.798 3.181 -7.537 1.00 97.12 84 ALA A N 1
ATOM 612 C CA . ALA A 1 84 ? -10.606 4.539 -7.035 1.00 97.12 84 ALA A CA 1
ATOM 613 C C . ALA A 1 84 ? -10.822 4.621 -5.516 1.00 97.12 84 ALA A C 1
ATOM 615 O O . ALA A 1 84 ? -10.081 5.319 -4.826 1.00 97.12 84 ALA A O 1
ATOM 616 N N . ALA 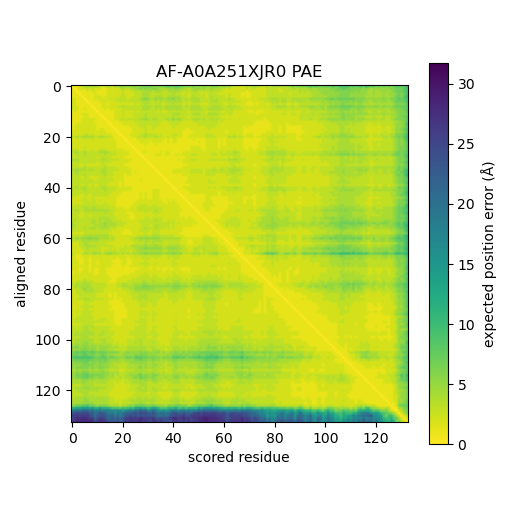A 1 85 ? -11.773 3.854 -4.979 1.00 95.69 85 ALA A N 1
ATOM 617 C CA . ALA A 1 85 ? -11.990 3.734 -3.539 1.00 95.69 85 ALA A CA 1
ATOM 618 C C . ALA A 1 85 ? -10.877 2.949 -2.820 1.00 95.69 85 ALA A C 1
ATOM 620 O O . ALA A 1 85 ? -10.577 3.237 -1.661 1.00 95.69 85 ALA A O 1
ATOM 621 N N . VAL A 1 86 ? -10.252 1.970 -3.487 1.00 97.44 86 VAL A N 1
ATOM 622 C CA . VAL A 1 86 ? -9.170 1.155 -2.903 1.00 97.44 86 VAL A CA 1
ATOM 623 C C . VAL A 1 86 ? -7.839 1.902 -2.869 1.00 97.44 86 VAL A C 1
ATOM 625 O O . VAL A 1 86 ? -7.089 1.748 -1.908 1.00 97.44 86 VAL A O 1
ATOM 628 N N . ALA A 1 87 ? -7.532 2.722 -3.877 1.00 97.19 87 ALA A N 1
ATOM 629 C CA . ALA A 1 87 ? -6.223 3.369 -3.987 1.00 97.19 87 ALA A CA 1
ATOM 630 C C . ALA A 1 87 ? -5.786 4.141 -2.714 1.00 97.19 87 ALA A C 1
ATOM 632 O O . ALA A 1 87 ? -4.660 3.925 -2.259 1.00 97.19 87 ALA A O 1
ATOM 633 N N . PRO A 1 88 ? -6.640 4.953 -2.051 1.00 97.38 88 PRO A N 1
ATOM 634 C CA . PRO A 1 88 ? -6.277 5.623 -0.799 1.00 97.38 88 PRO A CA 1
ATOM 635 C C . PRO A 1 88 ? -6.037 4.670 0.379 1.00 97.38 88 PRO A C 1
ATOM 637 O O . PRO A 1 88 ? -5.311 5.019 1.314 1.00 9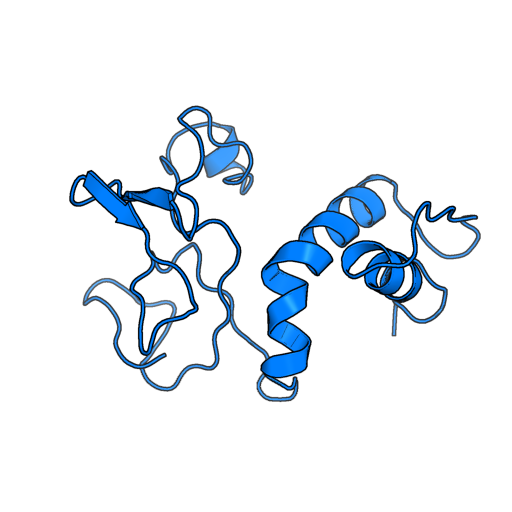7.38 88 PRO A O 1
ATOM 640 N N . LEU A 1 89 ? -6.622 3.466 0.360 1.00 97.38 89 LEU A N 1
ATOM 641 C CA . LEU A 1 89 ? -6.452 2.487 1.436 1.00 97.38 89 LEU A CA 1
ATOM 642 C C . LEU A 1 89 ? -5.021 1.949 1.499 1.00 97.38 89 LEU A C 1
ATOM 644 O O . LEU A 1 89 ? -4.525 1.662 2.585 1.00 97.38 89 LEU A O 1
ATOM 648 N N . MET A 1 90 ? -4.340 1.901 0.355 1.00 97.50 90 MET A N 1
ATOM 649 C CA . MET A 1 90 ? -2.976 1.385 0.225 1.00 97.50 90 MET A CA 1
ATOM 650 C C . MET A 1 90 ? -1.899 2.285 0.855 1.00 97.50 90 MET A C 1
ATOM 652 O O . MET A 1 90 ? -0.729 1.913 0.902 1.00 97.50 90 MET A O 1
ATOM 656 N N . CYS A 1 91 ? -2.279 3.468 1.340 1.00 97.69 91 CYS A N 1
ATOM 657 C CA . CYS A 1 91 ? -1.407 4.356 2.103 1.00 97.69 91 CYS A CA 1
ATOM 658 C C . CYS A 1 91 ? -2.154 4.894 3.330 1.00 97.69 91 CYS A C 1
ATOM 660 O O . CYS A 1 91 ? -1.985 4.382 4.432 1.00 97.69 91 CYS A O 1
ATOM 662 N N . ALA A 1 92 ? -3.070 5.847 3.141 1.00 98.06 92 ALA A N 1
ATOM 663 C CA . ALA A 1 92 ? -3.803 6.466 4.244 1.00 98.06 92 ALA A CA 1
ATOM 664 C C . ALA A 1 92 ? -4.633 5.451 5.051 1.00 98.06 92 ALA A C 1
ATOM 666 O O . ALA A 1 92 ? -4.696 5.554 6.273 1.00 98.06 92 ALA A O 1
ATOM 667 N N . GLY A 1 93 ? -5.240 4.461 4.389 1.00 97.25 93 GLY A N 1
ATOM 668 C CA . GLY A 1 93 ? -6.014 3.421 5.071 1.00 97.25 93 GLY A CA 1
ATOM 669 C C . GLY A 1 93 ? -5.156 2.558 5.984 1.00 97.25 93 GLY A C 1
ATOM 670 O O . GLY A 1 93 ? -5.431 2.503 7.177 1.00 97.25 93 GLY A O 1
ATOM 671 N N . VAL A 1 94 ? -4.102 1.927 5.459 1.00 96.50 94 VAL A N 1
ATOM 672 C CA . VAL A 1 94 ? -3.222 1.056 6.257 1.00 96.50 94 VAL A CA 1
ATOM 673 C C . VAL A 1 94 ? -2.506 1.817 7.378 1.00 96.50 94 VAL A C 1
ATOM 675 O O . VAL A 1 94 ? -2.436 1.313 8.497 1.00 96.50 94 VAL A O 1
ATOM 678 N N . THR A 1 95 ? -2.069 3.061 7.129 1.00 97.38 95 THR A N 1
ATOM 679 C CA . THR A 1 95 ? -1.445 3.926 8.148 1.00 97.38 95 THR A CA 1
ATOM 680 C C . THR A 1 95 ? -2.356 4.160 9.349 1.00 97.38 95 THR A C 1
ATOM 682 O O . THR A 1 95 ? -1.876 4.299 10.470 1.00 97.38 95 THR A O 1
ATOM 685 N N . VAL A 1 96 ? -3.666 4.208 9.125 1.00 97.19 96 VAL A N 1
ATOM 686 C CA . VAL A 1 96 ? -4.654 4.423 10.180 1.00 97.19 96 VAL A CA 1
ATOM 687 C C . VAL A 1 96 ? -5.158 3.099 10.756 1.00 97.19 96 VAL A C 1
ATOM 689 O O . VAL A 1 96 ? -5.361 2.987 11.960 1.00 97.19 96 VAL A O 1
ATOM 692 N N . TRP A 1 97 ? -5.343 2.084 9.916 1.00 96.06 97 TRP A N 1
ATOM 693 C CA . TRP A 1 97 ? -5.824 0.766 10.315 1.00 96.06 97 TRP A CA 1
ATOM 694 C C . TRP A 1 97 ? -4.887 0.086 11.309 1.00 96.06 97 TRP A C 1
ATOM 696 O O . TRP A 1 97 ? -5.352 -0.435 12.320 1.00 96.06 97 TRP A O 1
ATOM 706 N N . GLU A 1 98 ? -3.579 0.111 11.050 1.00 94.62 98 GLU A N 1
ATOM 707 C CA . GLU A 1 98 ? -2.619 -0.625 11.870 1.00 94.62 98 GLU A CA 1
ATOM 708 C C . GLU A 1 98 ? -2.587 -0.167 13.339 1.00 94.62 98 GLU A C 1
ATOM 710 O O . GLU A 1 98 ? -2.742 -1.023 14.214 1.00 94.62 98 GLU A O 1
ATOM 715 N N . PRO A 1 99 ? -2.495 1.140 13.672 1.00 94.81 99 PRO A N 1
ATOM 716 C CA . PRO A 1 99 ? -2.579 1.576 15.064 1.00 94.81 99 PRO A CA 1
ATOM 717 C C . PRO A 1 99 ? -3.961 1.334 15.690 1.00 94.81 99 PRO A C 1
ATOM 719 O O . PRO A 1 99 ? -4.026 0.981 16.866 1.00 94.81 99 PRO A O 1
ATOM 722 N N . LEU A 1 100 ? -5.064 1.460 14.936 1.00 95.75 100 LEU A N 1
ATOM 723 C CA . LEU A 1 100 ? -6.404 1.132 15.451 1.00 95.75 100 LEU A CA 1
ATOM 724 C C . LEU A 1 100 ? -6.510 -0.350 15.835 1.00 95.75 100 LEU A C 1
ATOM 726 O O . LEU A 1 100 ? -7.038 -0.681 16.900 1.00 95.75 100 LEU A O 1
ATOM 730 N N . ARG A 1 101 ? -5.980 -1.239 14.987 1.00 94.56 101 ARG A N 1
ATOM 731 C CA . ARG A 1 101 ? -5.934 -2.684 15.224 1.00 94.56 101 ARG A CA 1
ATOM 732 C C . ARG A 1 101 ? -5.037 -3.019 16.413 1.00 94.56 101 ARG A C 1
ATOM 734 O O . ARG A 1 101 ? -5.465 -3.768 17.287 1.00 94.56 101 ARG A O 1
ATOM 741 N N . ALA A 1 102 ? -3.835 -2.446 16.469 1.00 93.75 102 ALA A N 1
ATOM 742 C CA . ALA A 1 102 ? -2.875 -2.668 17.550 1.00 93.75 102 ALA A CA 1
ATOM 743 C C . ALA A 1 102 ? -3.402 -2.192 18.916 1.00 93.75 102 ALA A C 1
ATOM 745 O O . ALA A 1 102 ? -3.187 -2.859 19.923 1.00 93.75 102 ALA A O 1
ATOM 746 N N . ALA A 1 103 ? -4.144 -1.081 18.948 1.00 95.06 103 ALA A N 1
ATOM 747 C CA . ALA A 1 103 ? -4.790 -0.567 20.156 1.00 95.06 103 ALA A CA 1
ATOM 748 C C . ALA A 1 103 ? -6.117 -1.275 20.501 1.00 95.06 103 ALA A C 1
ATOM 750 O O . ALA A 1 103 ? -6.759 -0.924 21.490 1.00 95.06 103 ALA A O 1
ATOM 751 N N . GLY A 1 104 ? -6.561 -2.241 19.688 1.00 93.06 104 GLY A N 1
ATOM 752 C CA . GLY A 1 104 ? -7.801 -2.979 19.923 1.00 93.06 104 GLY A CA 1
ATOM 753 C C . GLY A 1 104 ? -9.069 -2.124 19.829 1.00 93.06 104 GLY A C 1
ATOM 754 O O . GLY A 1 104 ? -10.069 -2.457 20.463 1.00 93.06 104 GLY A O 1
ATOM 755 N N . VAL A 1 105 ? -9.058 -1.029 19.057 1.00 93.56 105 VAL A N 1
ATOM 756 C CA . VAL A 1 105 ? -10.195 -0.095 18.951 1.00 93.56 105 VAL A CA 1
ATOM 757 C C . VAL A 1 105 ? -11.432 -0.815 18.432 1.00 93.56 105 VAL A C 1
ATOM 759 O O . VAL A 1 105 ? -11.438 -1.270 17.292 1.00 93.56 105 VAL A O 1
ATOM 762 N N . GLY A 1 106 ? -12.498 -0.897 19.228 1.00 87.31 106 GLY A N 1
ATOM 763 C CA . GLY A 1 106 ? -13.715 -1.640 18.897 1.00 87.31 106 GLY A CA 1
ATOM 764 C C . GLY A 1 106 ? -14.963 -1.130 19.622 1.00 87.31 106 GLY A C 1
ATOM 765 O O . GLY A 1 106 ? -14.983 0.006 20.097 1.00 87.31 106 GLY A O 1
ATOM 766 N N . PRO A 1 107 ? -16.037 -1.941 19.690 1.00 87.81 107 PRO A N 1
ATOM 767 C CA . PRO A 1 107 ? -17.255 -1.572 20.405 1.00 87.81 107 PRO A CA 1
ATOM 768 C C . PRO A 1 107 ? -16.954 -1.114 21.839 1.00 87.81 107 PRO A C 1
ATOM 770 O O . PRO A 1 107 ? -16.275 -1.807 22.589 1.00 87.81 107 PRO A O 1
ATOM 773 N N . GLY A 1 108 ? -17.446 0.070 22.209 1.00 88.50 108 GLY A N 1
ATOM 774 C CA . GLY A 1 108 ? -17.200 0.677 23.522 1.00 88.50 108 GLY A CA 1
ATOM 775 C C . GLY A 1 108 ? -15.941 1.550 23.612 1.00 88.50 108 GLY A C 1
ATOM 776 O O . GLY A 1 108 ? -15.818 2.324 24.561 1.00 88.50 108 GLY A O 1
ATOM 777 N N . THR A 1 109 ? -15.038 1.515 22.626 1.00 92.25 109 THR A N 1
ATOM 778 C CA . THR A 1 109 ? -13.885 2.423 22.581 1.00 92.25 109 THR A CA 1
ATOM 779 C C . THR A 1 109 ? -14.323 3.840 22.205 1.00 92.25 109 THR A C 1
ATOM 781 O O . THR A 1 109 ? -15.013 4.053 21.208 1.00 92.25 109 THR A O 1
ATOM 784 N N . ARG A 1 110 ? -13.876 4.841 22.972 1.00 93.12 110 ARG A N 1
ATOM 785 C CA . ARG A 1 110 ? -13.986 6.257 22.591 1.00 93.12 110 ARG A CA 1
ATOM 786 C C . ARG A 1 110 ? -12.758 6.648 21.770 1.00 93.12 110 ARG A C 1
ATOM 788 O O . ARG A 1 110 ? -11.662 6.724 22.314 1.00 93.12 110 ARG A O 1
ATOM 795 N N . LEU A 1 111 ? -12.943 6.883 20.474 1.00 93.50 111 LEU A N 1
ATOM 796 C CA . LEU A 1 111 ? -11.875 7.272 19.552 1.00 93.50 111 LEU A CA 1
ATOM 797 C C . LEU A 1 111 ? -11.845 8.794 19.357 1.00 93.50 111 LEU A C 1
ATOM 799 O O . LEU A 1 111 ? -12.852 9.388 18.977 1.00 93.50 111 LEU A O 1
ATOM 803 N N . GLY A 1 112 ? -10.683 9.410 19.574 1.00 95.38 112 GLY A N 1
ATOM 804 C CA . GLY A 1 112 ? -10.411 10.796 19.190 1.00 95.38 112 GLY A CA 1
ATOM 805 C C . GLY A 1 112 ? -9.639 10.858 17.872 1.00 95.38 112 GLY A C 1
ATOM 806 O O . GLY A 1 112 ? -8.656 10.141 17.703 1.00 95.38 112 GLY A O 1
ATOM 807 N N . VAL A 1 113 ? -10.063 11.723 16.948 1.00 96.62 113 VAL A N 1
ATOM 808 C CA . VAL A 1 113 ? -9.363 11.978 15.679 1.00 96.62 113 VAL A CA 1
ATOM 809 C C . VAL A 1 113 ? -9.020 13.460 15.602 1.00 96.62 113 VAL A C 1
ATOM 811 O O . VAL A 1 113 ? -9.913 14.305 15.571 1.00 96.62 113 VAL A O 1
ATOM 814 N N . VAL A 1 114 ? -7.727 13.780 15.569 1.00 97.38 114 VAL A N 1
ATOM 815 C CA . VAL A 1 114 ? -7.244 15.161 15.451 1.00 97.38 114 VAL A CA 1
ATOM 816 C C . VAL A 1 114 ? -6.923 15.449 13.985 1.00 97.38 114 VAL A C 1
ATOM 818 O O . VAL A 1 114 ? -5.937 14.954 13.449 1.00 97.38 114 VAL A O 1
ATOM 821 N N . GLY A 1 115 ? -7.782 16.246 13.345 1.00 96.94 115 GLY A N 1
ATOM 822 C CA . GLY A 1 115 ? -7.696 16.605 11.926 1.00 96.94 115 GLY A CA 1
ATOM 823 C C . GLY A 1 115 ? -8.531 15.691 11.020 1.00 96.94 115 GLY A C 1
ATOM 824 O O . GLY A 1 115 ? -8.276 14.496 10.911 1.00 96.94 115 GLY A O 1
ATOM 825 N N . LEU A 1 116 ? -9.517 16.262 10.319 1.00 96.44 116 LEU A N 1
ATOM 826 C CA . LEU A 1 116 ? -10.404 15.543 9.390 1.00 96.44 116 LEU A CA 1
ATOM 827 C C . LEU A 1 116 ? -9.997 15.746 7.925 1.00 96.44 116 LEU A C 1
ATOM 829 O O . LEU A 1 116 ? -10.725 16.329 7.128 1.00 96.44 116 LEU A O 1
ATOM 833 N N . GLY A 1 117 ? -8.808 15.250 7.585 1.00 96.50 117 GLY A N 1
ATOM 834 C CA . GLY A 1 117 ? -8.316 15.170 6.206 1.00 96.50 117 GLY A CA 1
ATOM 835 C C . GLY A 1 117 ? -8.436 13.763 5.604 1.00 96.50 117 GLY A C 1
ATOM 836 O O . GLY A 1 117 ? -9.275 12.951 6.003 1.00 96.50 117 GLY A O 1
ATOM 837 N N . GLY A 1 118 ? -7.536 13.439 4.671 1.00 96.81 118 GLY A N 1
ATOM 838 C CA . GLY A 1 118 ? -7.473 12.124 4.018 1.00 96.81 118 GLY A CA 1
ATOM 839 C C . GLY A 1 118 ? -7.337 10.952 5.000 1.00 96.81 118 GLY A C 1
ATOM 840 O O . GLY A 1 118 ? -8.096 9.997 4.916 1.00 96.81 118 GLY A O 1
ATOM 841 N N . LEU A 1 119 ? -6.440 11.041 5.985 1.00 98.25 119 LEU A N 1
ATOM 842 C CA . LEU A 1 119 ? -6.297 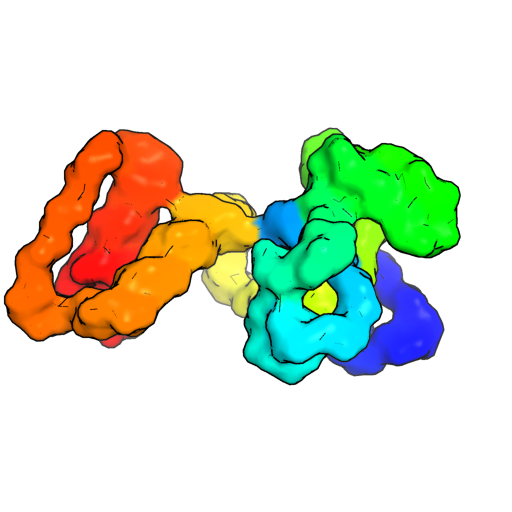9.996 7.008 1.00 98.25 119 LEU A CA 1
ATOM 843 C C . LEU A 1 119 ? -7.434 10.056 8.036 1.00 98.25 119 LEU A C 1
ATOM 845 O O . LEU A 1 119 ? -8.011 9.033 8.391 1.00 98.25 119 LEU A O 1
ATOM 849 N N . GLY A 1 120 ? -7.789 11.261 8.490 1.00 97.31 120 GLY A N 1
ATOM 850 C CA . GLY A 1 120 ? -8.775 11.453 9.553 1.00 97.31 120 GLY A CA 1
ATOM 851 C C . GLY A 1 120 ? -10.159 10.906 9.211 1.00 97.31 120 GLY A C 1
ATOM 852 O O . GLY A 1 120 ? -10.763 10.211 10.025 1.00 97.31 120 GLY A O 1
ATOM 853 N N . HIS A 1 121 ? -10.655 11.143 7.992 1.00 96.19 121 HIS A N 1
ATOM 854 C CA . HIS A 1 121 ? -11.960 10.598 7.604 1.00 96.19 121 HIS A CA 1
ATOM 855 C C . HIS A 1 121 ? -11.943 9.059 7.503 1.00 96.19 121 HIS A C 1
ATOM 857 O O . HIS A 1 121 ? -12.945 8.418 7.824 1.00 96.19 121 HIS A O 1
ATOM 863 N N . LEU A 1 122 ? -10.810 8.454 7.115 1.00 96.75 122 LEU A N 1
ATOM 864 C CA . LEU A 1 122 ? -10.637 6.999 7.143 1.00 96.75 122 LEU A CA 1
ATOM 865 C C . LEU A 1 122 ? -10.576 6.479 8.582 1.00 96.75 122 LEU A C 1
ATOM 867 O O . LEU A 1 122 ? -11.176 5.447 8.858 1.00 96.75 122 LEU A O 1
ATOM 871 N N . ALA A 1 123 ? -9.956 7.211 9.513 1.00 96.06 123 ALA A N 1
ATOM 872 C CA . ALA A 1 123 ? -9.947 6.859 10.937 1.00 96.06 123 ALA A CA 1
ATOM 873 C C . ALA A 1 123 ? -11.356 6.803 11.520 1.00 96.06 123 ALA A C 1
ATOM 875 O O . ALA A 1 123 ? -11.705 5.841 12.200 1.00 96.06 123 ALA A O 1
ATOM 876 N N . VAL A 1 124 ? -12.194 7.790 11.194 1.00 94.69 124 VAL A N 1
ATOM 877 C CA . VAL A 1 124 ? -13.604 7.801 11.607 1.00 94.69 124 VAL A CA 1
ATOM 878 C C . VAL A 1 124 ? -14.362 6.610 11.014 1.00 9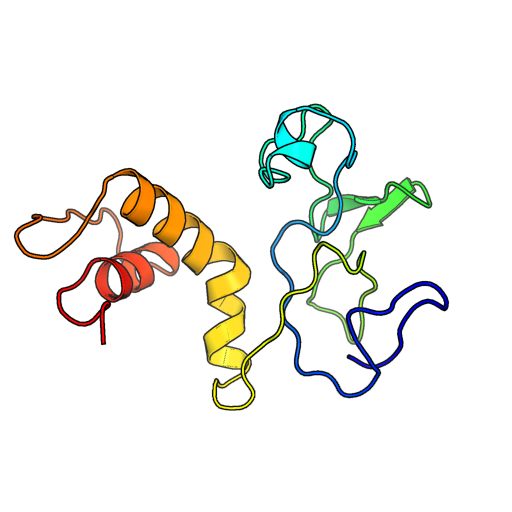4.69 124 VAL A C 1
ATOM 880 O O . VAL A 1 124 ? -15.133 5.964 11.721 1.00 94.69 124 VAL A O 1
ATOM 883 N N . ARG A 1 125 ? -14.138 6.285 9.734 1.00 92.81 125 ARG A N 1
ATOM 884 C CA . ARG A 1 125 ? -14.810 5.151 9.076 1.00 92.81 125 ARG A CA 1
ATOM 885 C C . ARG A 1 125 ? -14.368 3.795 9.624 1.00 92.81 125 ARG A C 1
ATOM 887 O O . ARG A 1 125 ? -15.228 2.959 9.860 1.00 92.81 125 ARG A O 1
ATOM 894 N N . LEU A 1 126 ? -13.065 3.588 9.819 1.00 93.50 126 LEU A N 1
ATOM 895 C CA . LEU A 1 126 ? -12.463 2.311 10.228 1.00 93.50 126 LEU A CA 1
ATOM 896 C C . LEU A 1 126 ? -12.514 2.066 11.741 1.00 93.50 126 LEU A C 1
ATOM 898 O O . LEU A 1 126 ? -12.553 0.923 12.180 1.00 93.50 126 LEU A O 1
ATOM 902 N N . GLY A 1 127 ? -12.499 3.125 12.547 1.00 90.50 127 GLY A N 1
ATOM 903 C CA . GLY A 1 127 ? -12.644 3.035 14.000 1.00 90.50 127 GLY A CA 1
ATOM 904 C C . GLY A 1 127 ? -14.089 3.183 14.478 1.00 90.50 127 GLY A C 1
ATOM 905 O O . GLY A 1 127 ? -14.377 2.966 15.653 1.00 90.50 127 GLY A O 1
ATOM 906 N N . GLY A 1 128 ? -14.998 3.574 13.583 1.00 81.62 128 GLY A N 1
ATOM 907 C CA . GLY A 1 128 ? -16.404 3.778 13.893 1.00 81.62 128 GLY A CA 1
ATOM 908 C C . GLY A 1 128 ? -17.194 2.471 14.066 1.00 81.62 128 GLY A C 1
ATOM 909 O O . GLY A 1 128 ? -16.766 1.403 13.624 1.00 81.62 128 GLY A O 1
ATOM 910 N N . PRO A 1 129 ? -18.412 2.543 14.635 1.00 64.50 129 PRO A N 1
ATOM 911 C CA . PRO A 1 129 ? -19.244 1.368 14.921 1.00 64.50 129 PRO A CA 1
ATOM 912 C C . PRO A 1 129 ? -19.629 0.539 13.683 1.00 64.50 129 PRO A C 1
ATOM 914 O O . PRO A 1 129 ? -20.017 -0.618 13.812 1.00 64.50 129 PRO A O 1
ATOM 917 N N . SER A 1 130 ? -19.529 1.123 12.484 1.00 58.91 130 SER A N 1
ATOM 918 C CA . SER A 1 130 ? -19.892 0.481 11.213 1.00 58.91 130 SER A CA 1
ATOM 919 C C . SER A 1 130 ? -18.741 -0.295 10.558 1.00 58.91 130 SER A C 1
ATOM 921 O O . SER A 1 130 ? -18.967 -0.968 9.561 1.00 58.91 130 SER A O 1
ATOM 923 N N . ALA A 1 131 ? -17.52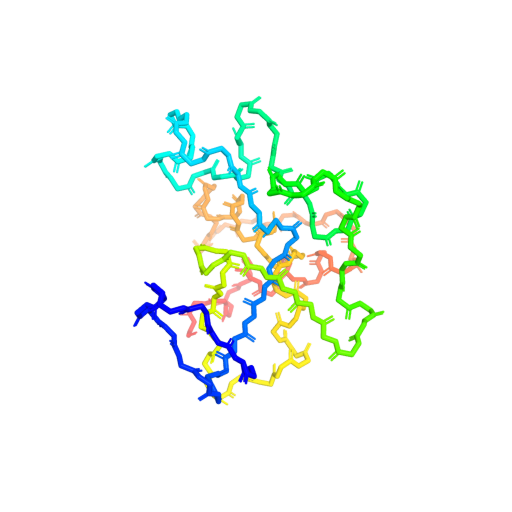0 -0.221 11.098 1.00 58.53 131 ALA A N 1
ATOM 924 C CA . ALA A 1 131 ? -16.308 -0.751 10.466 1.00 58.53 131 ALA A CA 1
ATOM 925 C C . ALA A 1 131 ? -16.156 -2.284 10.498 1.00 58.53 131 ALA A C 1
ATOM 927 O O . ALA A 1 131 ? -15.178 -2.815 9.980 1.00 58.53 131 ALA A O 1
ATOM 928 N N . ARG A 1 132 ? -17.075 -2.996 11.161 1.00 49.56 132 ARG A N 1
ATOM 929 C CA . ARG A 1 132 ? -16.993 -4.447 11.414 1.00 49.56 132 ARG A CA 1
ATOM 930 C C . ARG A 1 132 ? -18.203 -5.218 10.870 1.00 49.56 132 ARG A C 1
ATOM 932 O O . ARG A 1 132 ? -18.611 -6.205 11.480 1.00 49.56 132 ARG A O 1
ATOM 939 N N . ARG A 1 133 ? -18.812 -4.735 9.785 1.00 41.81 133 ARG A N 1
ATOM 940 C CA . ARG A 1 133 ? -19.755 -5.518 8.972 1.00 41.81 133 ARG A CA 1
ATOM 941 C C . ARG A 1 133 ? -19.066 -6.021 7.718 1.00 41.81 133 ARG A C 1
ATOM 943 O O . ARG A 1 133 ? -18.228 -5.260 7.188 1.00 41.81 133 ARG A O 1
#

Organism: Clavibacter michiganensis subsp. michiganensis (NCBI:txid33013)

Solvent-accessible surface area (backbone atoms only — not comparable to full-atom values): 8200 Å² total; per-residue (Å²): 70,86,70,72,61,95,85,56,77,93,64,53,61,69,42,57,62,45,62,44,57,47,36,47,54,79,70,70,46,74,37,27,70,67,76,34,37,91,60,21,87,85,50,45,23,33,33,47,82,21,58,39,88,89,81,61,46,71,31,76,36,81,93,50,100,72,80,88,69,47,69,94,41,55,40,83,39,63,88,88,55,57,66,79,73,48,56,54,37,41,46,47,36,50,69,43,45,53,57,40,59,75,70,62,60,44,95,90,58,87,83,86,75,89,58,85,51,81,45,29,52,45,40,53,50,63,60,34,95,73,50,83,118

Radius of gyration: 16.59 Å; Cα contacts (8 Å, |Δi|>4): 165; chains: 1; bounding box: 40×34×41 Å

Nearest PDB structures (foldseek):
  5vkt-assembly1_A  TM=9.575E-01  e=2.147E-10  Sorghum bicolor
  1uuf-assembly1_A-2  TM=8.950E-01  e=6.989E-11  Escherichia coli K-12
  3two-assembly1_A  TM=9.696E-01  e=1.912E-08  Helicobacter pylori 51
  7c2o-assembly1_B  TM=9.272E-01  e=3.855E-08  Candida parapsilosis
  1piw-assembly1_A  TM=9.339E-01  e=5.872E-08  Saccharomyces cerevisiae

pLDDT: mean 94.44, std 8.35, range [41.81, 98.38]